Protein AF-A0A7V0JUC5-F1 (afdb_monomer_lite)

Structure (mmCIF, N/CA/C/O backbone):
data_AF-A0A7V0JUC5-F1
#
_entry.id   AF-A0A7V0JUC5-F1
#
loop_
_atom_site.group_PDB
_atom_site.id
_atom_site.type_symbol
_atom_site.label_atom_id
_atom_site.label_alt_id
_atom_site.label_comp_id
_atom_site.label_asym_id
_atom_site.label_entity_id
_atom_site.label_seq_id
_atom_site.pdbx_PDB_ins_code
_atom_site.Cartn_x
_atom_site.Cartn_y
_atom_site.Cartn_z
_atom_site.occupancy
_atom_site.B_iso_or_equiv
_atom_site.auth_seq_id
_atom_site.auth_comp_id
_atom_site.auth_asym_id
_atom_site.auth_atom_id
_atom_site.pdbx_PDB_model_num
ATOM 1 N N . THR A 1 1 ? 14.928 18.840 -6.925 1.00 46.47 1 THR A N 1
ATOM 2 C CA . THR A 1 1 ? 15.058 17.520 -6.277 1.00 46.47 1 THR A CA 1
ATOM 3 C C . THR A 1 1 ? 13.799 16.752 -6.600 1.00 46.47 1 THR A C 1
ATOM 5 O O . THR A 1 1 ? 12.727 17.278 -6.346 1.00 46.47 1 THR A O 1
ATOM 8 N N . GLY A 1 2 ? 13.900 15.600 -7.263 1.00 55.94 2 GLY A N 1
ATOM 9 C CA . GLY A 1 2 ? 12.734 14.747 -7.514 1.00 55.94 2 GLY A CA 1
ATOM 10 C C . GLY A 1 2 ? 12.330 13.999 -6.255 1.00 55.94 2 GLY A C 1
ATOM 11 O O . GLY A 1 2 ? 13.206 13.579 -5.499 1.00 55.94 2 GLY A O 1
ATOM 12 N N . GLU A 1 3 ? 11.032 13.834 -6.033 1.00 72.94 3 GLU A N 1
ATOM 13 C CA . GLU A 1 3 ? 10.501 13.013 -4.949 1.00 72.94 3 GLU A CA 1
ATOM 14 C C . GLU A 1 3 ? 9.962 11.700 -5.525 1.00 72.94 3 GLU A C 1
ATOM 16 O O . GLU A 1 3 ? 9.383 11.653 -6.610 1.00 72.94 3 GLU A O 1
ATOM 21 N N . THR A 1 4 ? 10.206 10.600 -4.817 1.00 83.00 4 THR A N 1
ATOM 22 C CA . THR A 1 4 ? 9.852 9.247 -5.265 1.00 83.00 4 THR A CA 1
ATOM 23 C C . THR A 1 4 ? 8.804 8.638 -4.347 1.00 83.00 4 THR A C 1
ATOM 25 O O . THR A 1 4 ? 8.963 8.672 -3.127 1.00 83.00 4 THR A O 1
ATOM 28 N N . LEU A 1 5 ? 7.780 7.995 -4.914 1.00 87.94 5 LEU A N 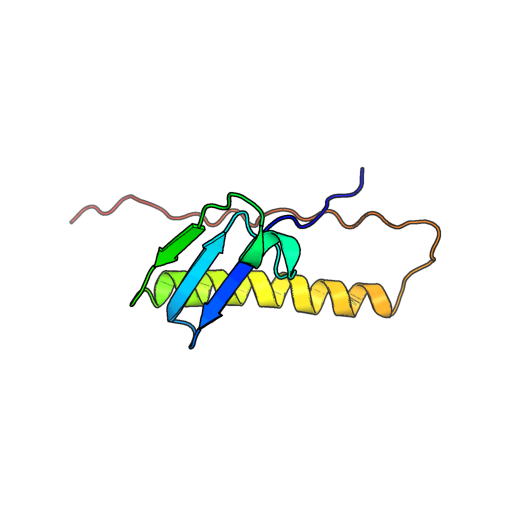1
ATOM 29 C CA . LEU A 1 5 ? 6.821 7.208 -4.139 1.00 87.94 5 LEU A CA 1
ATOM 30 C C . LEU A 1 5 ? 7.452 5.872 -3.709 1.00 87.94 5 LEU A C 1
ATOM 32 O O . LEU A 1 5 ? 7.849 5.074 -4.555 1.00 87.94 5 LEU A O 1
ATOM 36 N N . HIS A 1 6 ? 7.523 5.611 -2.399 1.00 90.69 6 HIS A N 1
ATOM 37 C CA . HIS A 1 6 ? 8.075 4.359 -1.849 1.00 90.69 6 HIS A CA 1
ATOM 38 C C . HIS A 1 6 ? 7.084 3.554 -0.991 1.00 90.69 6 HIS A C 1
ATOM 40 O O . HIS A 1 6 ? 7.452 2.532 -0.402 1.00 90.69 6 HIS A O 1
ATOM 46 N N . ALA A 1 7 ? 5.827 3.992 -0.930 1.00 90.88 7 ALA A N 1
ATOM 47 C CA . ALA A 1 7 ? 4.764 3.274 -0.244 1.00 90.88 7 ALA A CA 1
ATOM 48 C C . ALA A 1 7 ? 4.307 2.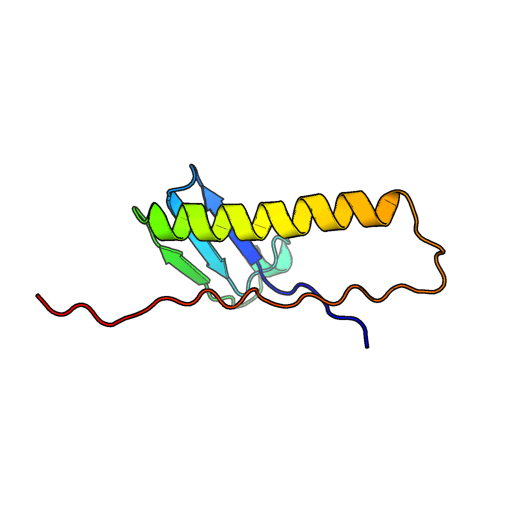061 -1.066 1.00 90.88 7 ALA A C 1
ATOM 50 O O . ALA A 1 7 ? 4.162 2.148 -2.285 1.00 90.88 7 ALA A O 1
ATOM 51 N N . LYS A 1 8 ? 4.050 0.941 -0.387 1.00 95.31 8 LYS A N 1
ATOM 52 C CA . LYS A 1 8 ? 3.338 -0.212 -0.944 1.00 95.31 8 LYS A CA 1
ATOM 53 C C . LYS A 1 8 ? 2.088 -0.377 -0.109 1.00 95.31 8 LYS A C 1
ATOM 55 O O . LYS A 1 8 ? 2.162 -0.772 1.052 1.00 95.31 8 LYS A O 1
ATOM 60 N N . LEU A 1 9 ? 0.987 0.054 -0.702 1.00 96.12 9 LEU A N 1
ATOM 61 C CA . LEU A 1 9 ? -0.306 0.211 -0.066 1.00 96.12 9 LEU A CA 1
ATOM 62 C C . LEU A 1 9 ? -1.314 -0.642 -0.832 1.00 96.12 9 LEU A C 1
ATOM 64 O O . LEU A 1 9 ? -1.380 -0.561 -2.058 1.00 96.12 9 LEU A O 1
ATOM 68 N N . LEU A 1 10 ? -2.098 -1.429 -0.104 1.00 96.56 10 LEU A N 1
ATOM 69 C CA . LEU A 1 10 ? -3.302 -2.079 -0.606 1.00 96.56 10 LEU A CA 1
ATOM 70 C C . LEU A 1 10 ? -4.496 -1.532 0.171 1.00 96.56 10 LEU A C 1
ATOM 72 O O . LEU A 1 10 ? -4.426 -1.424 1.393 1.00 96.56 10 LEU A O 1
ATOM 76 N N . VAL A 1 11 ? -5.574 -1.221 -0.541 1.00 96.88 11 VAL A N 1
ATOM 77 C CA . VAL A 1 11 ? -6.880 -0.898 0.037 1.00 96.88 11 VAL A CA 1
ATOM 78 C C . VAL A 1 11 ? -7.880 -1.872 -0.572 1.00 96.88 11 VAL A C 1
ATOM 80 O O . VAL A 1 11 ? -7.904 -2.022 -1.796 1.00 96.88 11 VAL A O 1
ATOM 83 N N . VAL A 1 12 ? -8.666 -2.551 0.258 1.00 97.19 12 VAL A N 1
ATOM 84 C CA . VAL A 1 12 ? -9.692 -3.513 -0.166 1.00 97.19 12 VAL A CA 1
ATOM 85 C C . VAL A 1 12 ? -11.047 -3.015 0.320 1.00 97.19 12 VAL A C 1
ATOM 87 O O . VAL A 1 12 ? -11.195 -2.646 1.482 1.00 97.19 12 VAL A O 1
ATOM 90 N N . ASP A 1 13 ? -12.003 -2.930 -0.607 1.00 96.62 13 ASP A N 1
ATOM 91 C CA . ASP A 1 13 ? -13.392 -2.504 -0.378 1.00 96.62 13 ASP A CA 1
ATOM 92 C C . ASP A 1 13 ? -13.570 -1.148 0.338 1.00 96.62 13 ASP A C 1
ATOM 94 O O . ASP A 1 13 ? -14.647 -0.825 0.826 1.00 96.62 13 ASP A O 1
ATOM 98 N N . GLY A 1 14 ? -12.522 -0.317 0.357 1.00 93.56 14 GLY A N 1
ATOM 99 C CA . GLY A 1 14 ? -12.521 0.973 1.050 1.00 93.56 14 GLY A CA 1
ATOM 100 C C . GLY A 1 14 ? -12.471 0.865 2.578 1.00 93.56 14 GLY A C 1
ATOM 101 O O . GLY A 1 14 ? -12.683 1.871 3.247 1.00 93.56 14 GLY A O 1
A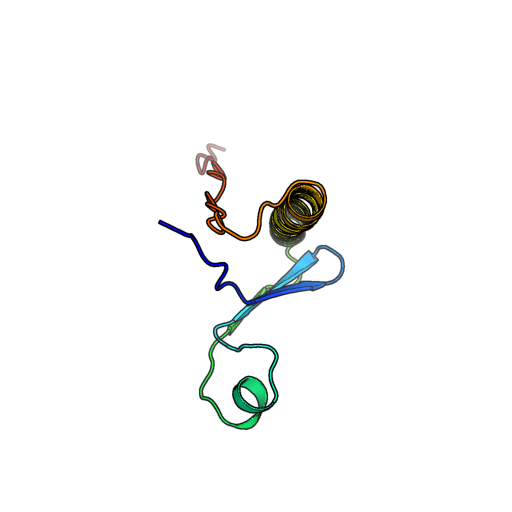TOM 102 N N . GLU A 1 15 ? -12.176 -0.315 3.132 1.00 96.75 15 GLU A N 1
ATOM 103 C CA . GLU A 1 15 ? -12.253 -0.593 4.574 1.00 96.75 15 GLU A CA 1
ATOM 104 C C . GLU A 1 15 ? -10.990 -1.250 5.134 1.00 96.75 15 GLU A C 1
ATOM 106 O O . GLU A 1 15 ? -10.459 -0.804 6.153 1.00 96.75 15 GLU A O 1
ATOM 111 N N . ASP A 1 16 ? -10.474 -2.272 4.457 1.00 98.19 16 ASP A N 1
ATOM 112 C CA . ASP A 1 16 ? -9.268 -2.970 4.888 1.00 98.19 16 ASP A CA 1
ATOM 113 C C . ASP A 1 16 ? -8.042 -2.357 4.218 1.00 98.19 16 ASP A C 1
ATOM 115 O O . ASP A 1 16 ? -8.046 -2.064 3.015 1.00 98.19 16 ASP A O 1
ATOM 119 N N . ILE A 1 17 ? -6.956 -2.203 4.976 1.00 97.88 17 ILE A N 1
ATOM 120 C CA . ILE A 1 17 ? -5.703 -1.672 4.442 1.00 97.88 17 ILE A CA 1
ATOM 121 C C . ILE A 1 17 ? -4.497 -2.538 4.791 1.00 97.88 17 ILE A C 1
ATOM 123 O O . ILE A 1 17 ? -4.420 -3.164 5.849 1.00 97.88 17 ILE A O 1
ATOM 127 N N . MET A 1 18 ? -3.498 -2.511 3.912 1.00 97.56 18 MET A N 1
ATOM 128 C CA . MET A 1 18 ? -2.171 -3.054 4.174 1.00 97.56 18 MET A CA 1
ATOM 129 C C . MET A 1 18 ? -1.102 -2.052 3.766 1.00 97.56 18 MET A C 1
ATOM 131 O O . MET A 1 18 ? -1.116 -1.552 2.642 1.00 97.56 18 MET A O 1
ATOM 135 N N . VAL A 1 19 ? -0.120 -1.841 4.640 1.00 96.44 19 VAL A N 1
ATOM 136 C CA . VAL A 1 19 ? 1.128 -1.147 4.305 1.00 96.44 19 VAL A CA 1
ATOM 137 C C . VAL A 1 19 ? 2.297 -2.080 4.582 1.00 96.44 19 VAL A C 1
ATOM 139 O O . VAL A 1 19 ? 2.387 -2.667 5.661 1.00 96.44 19 VAL A O 1
ATOM 142 N N . SER A 1 20 ? 3.203 -2.221 3.615 1.00 95.25 20 SER A N 1
ATOM 143 C CA . SER A 1 20 ? 4.344 -3.136 3.725 1.00 95.25 20 SER A CA 1
ATOM 144 C C . SER A 1 20 ? 5.652 -2.561 3.189 1.00 95.25 20 SER A C 1
ATOM 146 O O . SER A 1 20 ? 5.664 -1.693 2.316 1.00 95.25 20 SER A O 1
ATOM 148 N N . SER A 1 21 ? 6.775 -3.117 3.652 1.00 94.31 21 SER A N 1
ATOM 149 C CA . SER A 1 21 ? 8.085 -2.942 3.014 1.00 94.31 21 SER A CA 1
ATOM 150 C C . SER A 1 21 ? 8.170 -3.681 1.673 1.00 94.31 21 SER A C 1
ATOM 152 O O . SER A 1 21 ? 8.850 -3.209 0.759 1.00 94.31 21 SER A O 1
ATOM 154 N N . ALA A 1 22 ? 7.408 -4.776 1.535 1.00 92.12 22 ALA A N 1
ATOM 155 C CA . ALA A 1 22 ? 7.400 -5.640 0.362 1.00 92.12 22 ALA A CA 1
ATOM 156 C C . ALA A 1 22 ? 6.973 -4.898 -0.904 1.00 92.12 22 ALA A C 1
ATOM 158 O O . ALA A 1 22 ? 5.844 -4.417 -1.010 1.00 92.12 22 ALA A O 1
ATOM 159 N N . ASN A 1 23 ? 7.853 -4.881 -1.906 1.00 92.94 23 ASN A N 1
ATOM 160 C CA . ASN A 1 23 ? 7.445 -4.591 -3.276 1.00 92.94 23 ASN A CA 1
ATOM 161 C C . ASN A 1 23 ? 6.560 -5.728 -3.800 1.00 92.94 23 ASN A C 1
ATOM 163 O O . ASN A 1 23 ? 6.776 -6.893 -3.466 1.00 92.94 23 ASN A O 1
ATOM 167 N N . TRP A 1 24 ? 5.625 -5.428 -4.701 1.00 88.44 24 TRP A N 1
ATOM 168 C CA . TRP A 1 24 ? 4.819 -6.458 -5.370 1.00 88.44 24 TRP A CA 1
ATOM 169 C C . TRP A 1 24 ? 5.592 -7.104 -6.521 1.00 88.44 24 TRP A C 1
ATOM 171 O O . TRP A 1 24 ? 5.246 -7.007 -7.694 1.00 88.44 24 TRP A O 1
ATOM 181 N N . SER A 1 25 ? 6.694 -7.752 -6.161 1.00 89.25 25 SER A N 1
ATOM 182 C CA . SER A 1 25 ? 7.552 -8.513 -7.058 1.00 89.25 25 SER A CA 1
ATOM 183 C C . SER A 1 25 ? 7.790 -9.901 -6.479 1.00 89.25 25 SER A C 1
ATOM 185 O O . SER A 1 25 ? 7.756 -10.096 -5.263 1.00 89.25 25 SER A O 1
ATOM 187 N N . TYR A 1 26 ? 8.090 -10.863 -7.351 1.00 88.00 26 TYR A N 1
ATOM 188 C CA . TYR A 1 26 ? 8.359 -12.240 -6.941 1.00 88.00 26 TYR A CA 1
ATOM 189 C C . TYR A 1 26 ? 9.430 -12.333 -5.842 1.00 88.00 26 TYR A C 1
ATOM 191 O O . TYR A 1 26 ? 9.257 -13.062 -4.872 1.00 88.00 26 TYR A O 1
ATOM 199 N N . TYR A 1 27 ? 10.521 -11.575 -5.963 1.00 83.75 27 TYR A N 1
ATOM 200 C CA . TYR A 1 27 ? 11.623 -11.634 -5.002 1.00 83.75 27 TYR A CA 1
ATOM 201 C C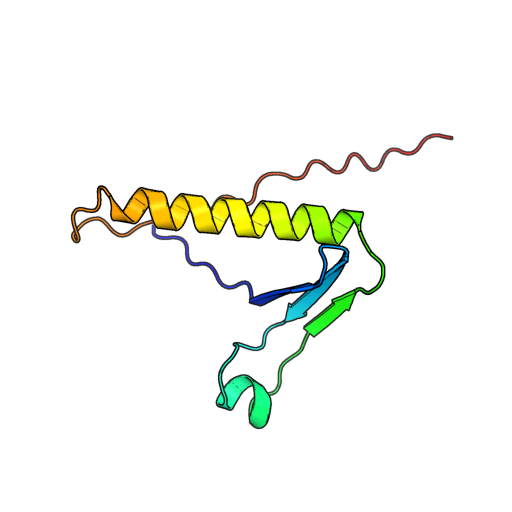 . TYR A 1 27 ? 11.236 -11.095 -3.623 1.00 83.75 27 TYR A C 1
ATOM 203 O O . TYR A 1 27 ? 11.529 -11.754 -2.627 1.00 83.75 27 TYR A O 1
ATOM 211 N N . SER A 1 28 ? 10.537 -9.957 -3.556 1.00 86.31 28 SER A N 1
ATOM 212 C CA . SER A 1 28 ? 10.055 -9.424 -2.275 1.00 86.31 28 SER A CA 1
ATOM 213 C C . SER A 1 28 ? 9.082 -10.382 -1.587 1.00 86.31 28 SER A C 1
ATOM 215 O O . SER A 1 28 ? 9.161 -10.555 -0.381 1.00 86.31 28 SER A O 1
ATOM 217 N N . LEU A 1 29 ? 8.213 -11.058 -2.344 1.00 84.19 29 LEU A N 1
ATOM 218 C CA . LEU A 1 29 ? 7.215 -11.966 -1.771 1.00 84.19 29 LEU A CA 1
ATOM 219 C C . LEU A 1 29 ? 7.766 -13.354 -1.412 1.00 84.19 29 LEU A C 1
ATOM 221 O O . LEU A 1 29 ? 7.264 -13.986 -0.489 1.00 84.19 29 LEU A O 1
ATOM 225 N N . ALA A 1 30 ? 8.761 -13.856 -2.148 1.00 85.19 30 ALA A N 1
ATOM 226 C CA . ALA A 1 30 ? 9.219 -15.241 -2.018 1.00 85.19 30 ALA A CA 1
ATOM 227 C C . ALA A 1 30 ? 10.602 -15.397 -1.372 1.00 85.19 30 ALA A C 1
ATOM 229 O O . ALA A 1 30 ? 10.976 -16.519 -1.028 1.00 85.19 30 ALA A O 1
ATOM 230 N N . ARG A 1 31 ? 11.406 -14.329 -1.285 1.00 84.00 31 ARG A N 1
ATOM 231 C CA . ARG A 1 31 ? 12.826 -14.438 -0.902 1.00 84.00 31 ARG A CA 1
ATOM 232 C C . ARG A 1 31 ? 13.299 -13.402 0.105 1.00 84.00 31 ARG A C 1
ATOM 234 O O . ARG A 1 31 ? 14.175 -13.725 0.903 1.00 84.00 31 ARG A O 1
ATOM 241 N N . ASN A 1 32 ? 12.775 -12.183 0.065 1.00 92.81 32 ASN A N 1
ATOM 242 C CA . ASN A 1 32 ? 13.208 -11.144 0.991 1.00 92.81 32 ASN A CA 1
ATOM 243 C C . ASN A 1 32 ? 12.545 -11.304 2.360 1.00 92.81 32 ASN A C 1
ATOM 245 O O . ASN A 1 32 ? 11.436 -11.822 2.482 1.00 92.81 32 ASN A O 1
ATOM 249 N N . VAL A 1 33 ? 13.225 -10.798 3.387 1.00 92.38 33 VAL A N 1
ATOM 250 C CA . VAL A 1 33 ? 12.595 -10.548 4.682 1.00 92.38 33 VAL A CA 1
ATOM 251 C C . VAL A 1 33 ? 11.878 -9.213 4.580 1.00 92.38 33 VAL A C 1
ATOM 253 O O . VAL A 1 33 ? 12.514 -8.173 4.425 1.00 92.38 33 VAL A O 1
ATOM 256 N N . GLU A 1 34 ? 10.558 -9.261 4.648 1.00 94.12 34 GLU A N 1
ATOM 257 C CA . GLU A 1 34 ? 9.690 -8.097 4.553 1.00 94.12 34 GLU A CA 1
ATOM 258 C C . GLU A 1 34 ? 8.795 -8.030 5.794 1.00 94.12 34 GLU A C 1
ATOM 260 O O . GLU A 1 34 ? 8.501 -9.047 6.426 1.00 94.12 34 GLU A O 1
ATOM 265 N N . ALA A 1 35 ? 8.345 -6.827 6.133 1.00 94.88 35 ALA A N 1
ATOM 266 C CA . ALA A 1 35 ? 7.384 -6.592 7.198 1.00 94.88 35 ALA A CA 1
ATOM 267 C C . ALA A 1 35 ? 6.219 -5.757 6.667 1.00 94.88 35 ALA A C 1
ATOM 269 O O . ALA A 1 35 ? 6.385 -4.892 5.804 1.00 94.88 35 ALA A O 1
ATOM 270 N N . GLY A 1 36 ? 5.028 -6.004 7.192 1.00 94.50 36 GLY A N 1
ATOM 271 C CA . GLY A 1 36 ? 3.842 -5.230 6.865 1.00 94.50 36 GLY A CA 1
ATOM 272 C C . GLY A 1 36 ? 2.808 -5.322 7.968 1.00 94.50 36 GLY A C 1
ATOM 273 O O . GLY A 1 36 ? 2.844 -6.234 8.794 1.00 94.50 36 GLY A O 1
ATOM 274 N N . VAL A 1 37 ? 1.902 -4.354 7.977 1.00 97.44 37 VAL A N 1
ATOM 275 C CA . VAL A 1 37 ? 0.764 -4.302 8.890 1.00 97.44 37 VAL A CA 1
ATOM 276 C C . VAL A 1 37 ? -0.500 -4.343 8.054 1.00 97.44 37 VAL A C 1
ATOM 278 O O . VAL A 1 37 ? -0.618 -3.617 7.065 1.00 97.44 37 VAL A O 1
ATOM 281 N N . VAL A 1 38 ? -1.427 -5.198 8.472 1.00 98.00 38 VAL A N 1
ATOM 282 C CA . VAL A 1 38 ? -2.791 -5.248 7.953 1.00 98.00 38 VAL A CA 1
ATOM 283 C C . VAL A 1 38 ? -3.711 -4.721 9.043 1.00 98.00 38 VAL A C 1
ATOM 285 O O . VAL A 1 38 ? -3.603 -5.141 10.197 1.00 98.00 38 VAL A O 1
ATOM 288 N N . ILE A 1 39 ? -4.595 -3.802 8.677 1.00 98.06 39 ILE A N 1
ATOM 289 C CA . ILE A 1 39 ? -5.647 -3.280 9.545 1.00 98.06 39 ILE A CA 1
ATOM 290 C C . ILE A 1 39 ? -6.968 -3.636 8.878 1.00 98.06 39 ILE A C 1
ATOM 292 O O . ILE A 1 39 ? -7.194 -3.267 7.727 1.00 98.06 39 ILE A O 1
ATOM 296 N N . LEU A 1 40 ? -7.788 -4.392 9.602 1.00 98.19 40 LEU A N 1
ATOM 297 C CA . LEU A 1 40 ? -9.065 -4.906 9.121 1.00 98.19 40 LEU A CA 1
ATOM 298 C C . LEU A 1 40 ? -10.216 -4.161 9.794 1.00 98.19 40 LEU A C 1
ATOM 300 O O . LEU A 1 40 ? -10.114 -3.829 10.978 1.00 98.19 40 LEU A O 1
ATOM 304 N N . GLY A 1 41 ? -11.308 -3.951 9.066 1.00 97.62 41 GLY A N 1
ATOM 305 C CA . GLY A 1 41 ? -12.528 -3.341 9.585 1.00 97.62 41 GLY A CA 1
ATOM 306 C C . GLY A 1 41 ? -12.380 -1.858 9.929 1.00 97.62 41 GLY A C 1
ATOM 307 O O . GLY A 1 41 ? -12.914 -1.411 10.945 1.00 97.62 41 GLY A O 1
ATOM 308 N N . ALA A 1 42 ? -11.586 -1.106 9.157 1.00 98.00 42 ALA A N 1
ATOM 309 C CA . ALA A 1 42 ? -11.214 0.277 9.463 1.00 98.00 42 ALA A CA 1
ATOM 310 C C . ALA A 1 42 ? -11.649 1.257 8.352 1.00 98.00 42 ALA A C 1
ATOM 312 O O . ALA A 1 42 ? -10.796 1.834 7.670 1.00 98.00 42 ALA A O 1
ATOM 313 N N . PRO A 1 43 ? -12.963 1.507 8.184 1.00 96.56 43 PRO A N 1
ATOM 314 C CA . PRO A 1 43 ? -13.509 2.272 7.057 1.00 96.56 43 PRO A CA 1
ATOM 315 C C . PRO A 1 43 ? -12.958 3.697 6.949 1.00 96.56 43 PRO A C 1
ATOM 317 O O . PRO A 1 43 ? -12.674 4.174 5.855 1.00 96.56 43 PRO A O 1
ATOM 320 N N . GLU A 1 44 ? -12.721 4.370 8.074 1.00 97.06 44 GLU A N 1
ATOM 321 C CA . GLU A 1 44 ? -12.152 5.726 8.100 1.00 97.06 44 GLU A CA 1
ATOM 322 C C . GLU A 1 44 ? -10.730 5.758 7.516 1.00 97.06 44 GLU A C 1
ATOM 324 O O . GLU A 1 44 ? -10.351 6.671 6.774 1.00 97.06 44 GLU A O 1
ATOM 329 N N . LEU A 1 45 ? -9.939 4.726 7.823 1.00 96.75 45 LEU A N 1
ATOM 330 C CA . LEU A 1 45 ? -8.569 4.592 7.348 1.00 96.75 45 LEU A CA 1
ATOM 331 C C . LEU A 1 45 ? -8.517 4.095 5.900 1.00 96.75 45 LEU A C 1
ATOM 333 O O . LEU A 1 45 ? -7.663 4.546 5.128 1.00 96.75 45 LEU A O 1
ATOM 337 N N . GLY A 1 46 ? -9.440 3.213 5.521 1.00 97.56 46 GLY A N 1
ATOM 338 C CA . GLY A 1 46 ? -9.646 2.787 4.143 1.00 97.56 46 GLY A CA 1
ATOM 339 C C . GLY A 1 46 ? -10.016 3.960 3.236 1.00 97.56 46 GLY A C 1
ATOM 340 O O . GLY A 1 46 ? -9.348 4.177 2.221 1.00 97.56 46 GLY A O 1
ATOM 341 N N . GLU A 1 47 ? -10.973 4.799 3.641 1.00 95.94 47 GLU A N 1
ATOM 342 C CA . GLU A 1 47 ? -11.370 5.993 2.891 1.00 95.94 47 GLU A CA 1
ATOM 343 C C . GLU A 1 47 ? -10.201 6.979 2.745 1.00 95.94 47 GLU A C 1
ATOM 345 O O . GLU A 1 47 ? -9.909 7.451 1.641 1.00 95.94 47 GLU A O 1
ATOM 350 N N . LEU A 1 48 ? -9.477 7.258 3.834 1.00 96.69 48 LEU A N 1
ATOM 351 C CA . LEU A 1 48 ? -8.298 8.125 3.796 1.00 96.69 48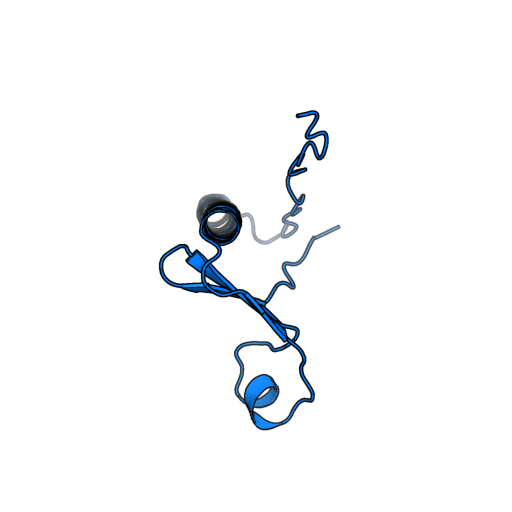 LEU A CA 1
ATOM 352 C C . LEU A 1 48 ? -7.236 7.600 2.817 1.00 96.69 48 LEU A C 1
ATOM 354 O O . LEU A 1 48 ? -6.717 8.358 1.991 1.00 96.69 48 LEU A O 1
ATOM 358 N N . SER A 1 49 ? -6.943 6.304 2.886 1.00 97.00 49 SER A N 1
ATOM 359 C CA . SER A 1 49 ? -5.952 5.641 2.033 1.00 97.00 49 SER A CA 1
ATOM 360 C C . SER A 1 49 ? -6.371 5.647 0.561 1.00 97.00 49 SER A C 1
ATOM 362 O O . SER A 1 49 ? -5.549 5.904 -0.322 1.00 97.00 49 SER A O 1
ATOM 364 N N . GLN A 1 50 ? -7.659 5.442 0.282 1.00 96.56 50 GLN A N 1
ATOM 365 C CA . GLN A 1 50 ? -8.216 5.515 -1.065 1.00 96.56 50 GLN A CA 1
ATOM 366 C C . GLN A 1 50 ? -8.121 6.932 -1.641 1.00 96.56 50 GLN A C 1
ATOM 368 O O . GLN A 1 50 ? -7.715 7.093 -2.795 1.00 96.56 50 GLN A O 1
ATOM 373 N N . ARG A 1 51 ? -8.433 7.974 -0.855 1.00 96.12 51 ARG A N 1
ATOM 374 C CA . ARG A 1 51 ? -8.269 9.372 -1.296 1.00 96.12 51 ARG A CA 1
ATOM 375 C C . ARG A 1 51 ? -6.813 9.688 -1.628 1.00 96.12 51 ARG A C 1
ATOM 377 O O . ARG A 1 51 ? -6.553 10.324 -2.649 1.00 96.12 51 ARG A O 1
ATOM 384 N N . PHE A 1 52 ? -5.869 9.215 -0.814 1.00 94.25 52 PHE A N 1
ATOM 385 C CA . PHE A 1 52 ? -4.439 9.367 -1.088 1.00 94.25 52 PHE A CA 1
ATOM 386 C C . PHE A 1 52 ? -4.031 8.691 -2.406 1.00 94.25 52 PHE A C 1
ATOM 388 O O . PHE A 1 52 ? -3.387 9.320 -3.247 1.00 94.25 52 PHE A O 1
ATOM 395 N N . PHE A 1 53 ? -4.460 7.446 -2.632 1.00 94.25 53 PHE A N 1
ATOM 396 C CA . PHE A 1 53 ? -4.200 6.740 -3.888 1.00 94.25 53 PHE A CA 1
ATOM 397 C C . PHE A 1 53 ? -4.771 7.489 -5.101 1.00 94.25 53 PHE A C 1
ATOM 399 O O . PHE A 1 53 ? -4.051 7.730 -6.070 1.00 94.25 53 PHE A O 1
ATOM 406 N N . LEU A 1 54 ? -6.042 7.901 -5.043 1.00 94.00 54 LEU A N 1
ATOM 407 C CA . LEU A 1 54 ? -6.701 8.612 -6.143 1.00 94.00 54 LEU A CA 1
ATOM 408 C C . LEU A 1 54 ? -6.026 9.953 -6.445 1.00 94.00 54 LEU A C 1
ATOM 410 O O . LEU A 1 54 ? -5.870 10.306 -7.613 1.00 94.00 54 LEU A O 1
ATOM 414 N N . HIS A 1 55 ? -5.566 10.674 -5.419 1.00 91.56 55 HIS A N 1
ATOM 415 C CA . HIS A 1 55 ? -4.791 11.898 -5.605 1.00 91.56 55 HIS A CA 1
ATOM 416 C C . HIS A 1 55 ? -3.529 11.645 -6.445 1.00 91.56 55 HIS A C 1
ATOM 418 O O . HIS A 1 55 ? -3.291 12.349 -7.428 1.00 91.56 55 HIS A O 1
ATOM 424 N N . LEU A 1 56 ? -2.749 10.612 -6.105 1.00 90.38 56 LEU A N 1
ATOM 425 C CA . LEU A 1 56 ? -1.554 10.232 -6.865 1.00 90.38 56 LEU A CA 1
ATOM 426 C C . LEU A 1 56 ? -1.899 9.772 -8.287 1.00 90.38 56 LEU A C 1
ATOM 428 O O . LEU A 1 56 ? -1.217 10.155 -9.237 1.00 90.38 56 LEU A O 1
ATOM 432 N N . TRP A 1 57 ? -2.968 8.990 -8.438 1.00 88.62 57 TRP A N 1
ATOM 433 C CA . TRP A 1 57 ? -3.418 8.454 -9.722 1.00 88.62 57 TRP A CA 1
ATOM 434 C C . TRP A 1 57 ? -3.807 9.560 -10.708 1.00 88.62 57 TRP A C 1
ATOM 436 O O . TRP A 1 57 ? -3.324 9.596 -11.840 1.00 88.62 57 TRP A O 1
ATOM 446 N N . HIS A 1 58 ? -4.636 10.508 -10.265 1.00 89.94 58 HIS A N 1
ATOM 447 C CA . HIS A 1 58 ? -5.036 11.651 -11.085 1.00 89.94 58 HIS A CA 1
ATOM 448 C C . HIS A 1 58 ? -3.853 12.557 -11.417 1.00 89.94 58 HIS A C 1
ATOM 450 O O . HIS A 1 58 ? -3.747 13.045 -12.543 1.00 89.94 58 HIS A O 1
ATOM 456 N N . ARG A 1 59 ? -2.929 12.744 -10.470 1.00 84.69 59 ARG A N 1
ATOM 457 C CA . ARG A 1 59 ? -1.729 13.545 -10.705 1.00 84.69 59 ARG A CA 1
ATOM 458 C C . ARG A 1 59 ? -0.831 12.912 -11.770 1.00 84.69 59 ARG A C 1
ATOM 460 O O . ARG A 1 59 ? -0.429 13.613 -12.693 1.00 84.69 59 ARG A O 1
ATOM 467 N N . ALA A 1 60 ? -0.589 11.604 -11.697 1.00 82.19 60 ALA A N 1
ATOM 468 C CA . ALA A 1 60 ? 0.192 10.881 -12.700 1.00 82.19 60 ALA A CA 1
ATOM 469 C C . ALA A 1 60 ? -0.425 10.996 -14.105 1.00 82.19 60 ALA A C 1
ATOM 471 O O . ALA A 1 60 ? 0.301 11.235 -15.072 1.00 82.19 60 ALA A O 1
ATOM 472 N N . ALA A 1 61 ? -1.756 10.908 -14.205 1.00 77.94 61 ALA A N 1
ATOM 473 C CA . ALA A 1 61 ? -2.476 11.104 -15.462 1.00 77.94 61 ALA A CA 1
ATOM 474 C C . ALA A 1 61 ? -2.311 12.533 -16.014 1.00 77.94 61 ALA A C 1
ATOM 476 O O . ALA A 1 61 ? -2.101 12.701 -17.210 1.00 77.94 61 ALA A O 1
ATOM 477 N N . SER A 1 62 ? -2.338 13.554 -15.150 1.00 70.75 62 SER A N 1
ATOM 478 C CA . SER A 1 62 ? -2.192 14.956 -15.569 1.00 70.75 62 SER A CA 1
ATOM 479 C C . SER A 1 62 ? -0.785 15.332 -16.050 1.00 70.75 62 SER A C 1
ATOM 481 O O . SER A 1 62 ? -0.650 16.177 -16.928 1.00 70.75 62 SER A O 1
ATOM 483 N N . THR A 1 63 ? 0.271 14.691 -15.536 1.00 59.09 63 THR A N 1
ATOM 484 C CA . THR A 1 63 ? 1.638 14.885 -16.058 1.00 59.09 63 THR A CA 1
ATOM 485 C C . THR A 1 63 ? 1.825 14.292 -17.453 1.00 59.09 63 THR A C 1
ATOM 487 O O . THR A 1 63 ? 2.599 14.831 -18.233 1.00 59.09 63 THR A O 1
ATOM 490 N N . ALA A 1 64 ? 1.093 13.234 -17.814 1.00 56.06 64 ALA A N 1
ATOM 491 C CA . ALA A 1 64 ? 1.247 12.575 -19.113 1.00 56.06 64 ALA A CA 1
ATOM 492 C C . ALA A 1 64 ? 0.789 13.435 -20.311 1.00 56.06 64 ALA A C 1
ATOM 494 O O . ALA A 1 64 ? 1.224 13.189 -21.433 1.00 56.06 64 ALA A O 1
ATOM 495 N N . GLU A 1 65 ? -0.057 14.447 -20.090 1.00 51.16 65 GLU A N 1
ATOM 496 C CA . GLU A 1 65 ? -0.566 15.329 -21.152 1.00 51.16 65 GLU A CA 1
ATOM 497 C C . GLU A 1 65 ? 0.323 16.561 -21.425 1.00 51.16 65 GLU A C 1
ATOM 499 O O . GLU A 1 65 ? 0.068 17.287 -22.385 1.00 51.16 65 GLU A O 1
ATOM 504 N N . GLY A 1 66 ? 1.382 16.798 -20.635 1.00 50.91 66 GLY A N 1
ATOM 505 C CA . GLY A 1 66 ? 2.202 18.016 -20.733 1.00 50.91 66 GLY A CA 1
ATOM 506 C C . GLY A 1 66 ? 3.716 17.853 -20.562 1.00 50.91 66 GLY A C 1
ATOM 507 O O . GLY A 1 66 ? 4.393 18.869 -20.415 1.00 50.91 66 GLY A O 1
ATOM 508 N N . ASP A 1 67 ? 4.262 16.633 -20.557 1.00 47.34 67 ASP A N 1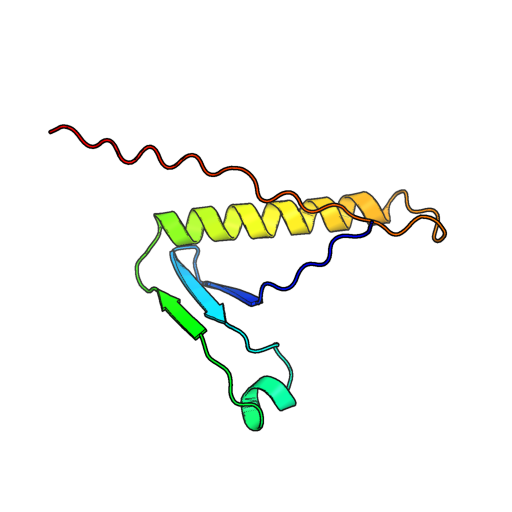
ATOM 509 C CA . ASP A 1 67 ? 5.661 16.414 -20.158 1.00 47.34 67 ASP A CA 1
ATOM 510 C C . ASP A 1 67 ? 6.677 16.636 -21.300 1.00 47.34 67 ASP A C 1
ATOM 512 O O . ASP A 1 67 ? 6.713 15.904 -22.293 1.00 47.34 67 ASP A O 1
ATOM 516 N N . ASP A 1 68 ? 7.548 17.634 -21.121 1.00 48.53 68 ASP A N 1
ATOM 517 C CA . ASP A 1 68 ? 8.868 17.694 -21.757 1.00 48.53 68 ASP A CA 1
ATOM 518 C C . ASP A 1 68 ? 9.792 16.711 -21.006 1.00 48.53 68 ASP A C 1
ATOM 520 O O . ASP A 1 68 ? 10.034 16.896 -19.808 1.00 48.53 68 ASP A O 1
ATOM 524 N N . PRO A 1 69 ? 10.356 15.688 -21.679 1.00 45.78 69 PRO A N 1
ATOM 525 C CA . PRO A 1 69 ? 11.129 14.615 -21.047 1.00 45.78 69 PRO A CA 1
ATOM 526 C C . PRO A 1 69 ? 12.426 15.069 -20.350 1.00 45.78 69 PRO A C 1
ATOM 528 O O . PRO A 1 69 ? 13.117 14.246 -19.748 1.00 45.78 69 PRO A O 1
ATOM 531 N N . SER A 1 70 ? 12.790 16.353 -20.417 1.00 48.47 70 SER A N 1
ATOM 532 C CA . SER A 1 70 ? 13.985 16.906 -19.772 1.00 48.47 70 SER A CA 1
ATOM 533 C C . SER A 1 70 ? 13.793 17.370 -18.316 1.00 48.47 70 SER A C 1
ATOM 535 O O . SER A 1 70 ? 14.785 17.669 -17.649 1.00 48.47 70 SER A O 1
ATOM 537 N N . GLN A 1 71 ? 12.562 17.413 -17.787 1.00 43.28 71 GLN A N 1
ATOM 538 C CA . GLN A 1 71 ? 12.244 18.023 -16.479 1.00 43.28 71 GLN A CA 1
ATOM 539 C C . GLN A 1 71 ? 11.497 17.063 -15.529 1.00 43.28 71 GLN A C 1
ATOM 541 O O . GLN A 1 71 ? 10.528 17.430 -14.872 1.00 43.28 71 GLN A O 1
ATOM 546 N N . GLY A 1 72 ? 11.950 15.816 -15.411 1.00 41.00 72 GLY A N 1
ATOM 547 C CA . GLY A 1 72 ? 11.311 14.836 -14.530 1.00 41.00 72 GLY A CA 1
ATOM 548 C C . GLY A 1 72 ? 11.599 15.072 -13.047 1.00 41.00 72 GLY A C 1
ATOM 549 O O . GLY A 1 72 ? 12.508 14.445 -12.524 1.00 41.00 72 GLY A O 1
ATOM 550 N N . HIS A 1 73 ? 10.824 15.905 -12.346 1.00 40.12 73 HIS A N 1
ATOM 551 C CA . HIS A 1 73 ? 10.791 15.936 -10.874 1.00 40.12 73 HIS A CA 1
ATOM 552 C C . HIS A 1 73 ? 9.366 16.211 -10.359 1.00 40.12 73 HIS A C 1
ATOM 554 O O . HIS A 1 73 ? 8.982 17.356 -10.123 1.00 40.12 73 HIS A O 1
ATOM 560 N N . ALA A 1 74 ? 8.583 15.155 -10.127 1.00 40.03 74 ALA A N 1
ATOM 561 C CA . ALA A 1 74 ? 7.365 15.265 -9.330 1.00 40.03 74 ALA A CA 1
ATOM 562 C C . ALA A 1 74 ? 7.738 15.399 -7.842 1.00 40.03 74 ALA A C 1
ATOM 564 O O . ALA A 1 74 ? 8.500 14.592 -7.319 1.00 40.03 74 ALA A O 1
ATOM 565 N N . VAL A 1 75 ? 7.217 16.434 -7.182 1.00 41.84 75 VAL A N 1
ATOM 566 C CA . VAL A 1 75 ? 7.279 16.656 -5.727 1.00 41.84 75 VAL A CA 1
ATOM 567 C C . VAL A 1 75 ? 5.944 16.153 -5.146 1.00 41.84 75 VAL A C 1
ATOM 569 O O . VAL A 1 75 ? 4.879 16.626 -5.549 1.00 41.84 75 VAL A O 1
ATOM 572 N N . ILE A 1 76 ? 5.998 15.136 -4.288 1.00 47.03 76 ILE A N 1
ATOM 573 C CA . ILE A 1 76 ? 4.930 14.501 -3.512 1.00 47.03 76 ILE A CA 1
ATOM 574 C C . ILE A 1 76 ? 4.968 15.043 -2.068 1.00 47.03 76 ILE A C 1
ATOM 576 O O . ILE A 1 76 ? 5.566 14.456 -1.166 1.00 47.03 76 ILE A O 1
ATOM 580 N N . GLY A 1 77 ? 4.239 16.133 -1.827 1.00 33.38 77 GLY A N 1
ATOM 581 C CA . GLY A 1 77 ? 3.855 16.516 -0.470 1.00 33.38 77 GLY A CA 1
ATOM 582 C C . GLY A 1 77 ? 2.792 15.553 0.062 1.00 33.38 77 GLY A C 1
ATOM 583 O O . GLY A 1 77 ? 1.753 15.364 -0.572 1.00 33.38 77 GLY A O 1
ATOM 584 N N . VAL A 1 78 ? 3.040 14.941 1.220 1.00 37.72 78 VAL A N 1
ATOM 585 C CA . VAL A 1 78 ? 1.984 14.287 2.005 1.00 37.72 78 VAL A CA 1
ATOM 586 C C . VAL A 1 78 ? 1.033 15.401 2.458 1.00 37.72 78 VAL A C 1
ATOM 588 O O . VAL A 1 78 ? 1.514 16.353 3.072 1.00 37.72 78 VAL A O 1
ATOM 591 N N . PRO A 1 79 ? -0.274 15.364 2.138 1.00 35.09 79 PRO A N 1
ATOM 592 C CA . PRO A 1 79 ? -1.191 16.343 2.703 1.00 35.09 79 PRO A CA 1
ATOM 593 C C . PRO A 1 79 ? -1.180 16.187 4.226 1.00 35.09 79 PRO A C 1
ATOM 595 O O . PRO A 1 79 ? -1.311 15.067 4.721 1.00 35.09 79 PRO A O 1
ATOM 598 N N . ASP A 1 80 ? -1.016 17.292 4.957 1.00 34.41 80 ASP A N 1
ATOM 599 C CA . ASP A 1 80 ? -1.234 17.333 6.403 1.00 34.41 80 ASP A CA 1
ATOM 600 C C . ASP A 1 80 ? -2.673 16.887 6.680 1.00 34.41 80 ASP A C 1
ATOM 602 O O . ASP A 1 80 ? -3.635 17.645 6.529 1.00 34.41 80 ASP A O 1
ATOM 606 N N . VAL A 1 81 ? -2.836 15.618 7.046 1.00 43.12 81 VAL A N 1
ATOM 607 C CA . VAL A 1 81 ? -4.084 15.115 7.607 1.00 43.12 81 VAL A CA 1
ATOM 608 C C . VAL A 1 81 ? -4.082 15.578 9.055 1.00 43.12 81 VAL A C 1
ATOM 610 O O . VAL A 1 81 ? -3.559 14.903 9.939 1.00 43.12 81 VAL A O 1
ATOM 613 N N . GLY A 1 82 ? -4.606 16.780 9.284 1.00 35.00 82 GLY A N 1
ATOM 614 C CA . GLY A 1 82 ? -4.879 17.294 10.619 1.00 35.00 82 GLY A CA 1
ATOM 615 C C . GLY A 1 82 ? -5.943 16.437 11.300 1.00 35.00 82 GLY A C 1
ATOM 616 O O . GLY A 1 82 ? -7.123 16.766 11.256 1.00 35.00 82 GLY A O 1
ATOM 617 N N . CYS A 1 83 ? -5.533 15.324 11.907 1.00 40.97 83 CYS A N 1
ATOM 618 C CA . CYS A 1 83 ? -6.336 14.639 12.908 1.00 40.97 83 CYS A CA 1
ATOM 619 C C . CYS A 1 83 ? -6.234 15.450 14.203 1.00 40.97 83 CYS A C 1
ATOM 621 O O . CYS A 1 83 ? -5.255 15.332 14.940 1.00 40.97 83 CYS A O 1
ATOM 623 N N . ASP A 1 84 ? -7.228 16.300 14.456 1.00 39.22 84 ASP A N 1
ATOM 624 C CA . ASP A 1 84 ? -7.429 16.932 15.758 1.00 39.22 84 ASP A CA 1
ATOM 625 C C . ASP A 1 84 ? -7.825 15.850 16.773 1.00 39.22 84 ASP A C 1
ATOM 627 O O . ASP A 1 84 ? -8.975 15.421 16.859 1.00 39.22 84 ASP A O 1
ATOM 631 N N . LEU A 1 85 ? -6.828 15.343 17.496 1.00 43.03 85 LEU A N 1
ATOM 632 C CA . LEU A 1 85 ? -7.012 14.470 18.650 1.00 43.03 85 LEU A CA 1
ATOM 633 C C . LEU A 1 85 ? -7.252 15.328 19.899 1.00 43.03 85 LEU A C 1
ATOM 635 O O . LEU A 1 85 ? -6.446 15.320 20.827 1.00 43.03 85 LEU A O 1
ATOM 639 N N . THR A 1 86 ? -8.366 16.057 19.939 1.00 39.53 86 THR A N 1
ATOM 640 C CA . THR A 1 86 ? -8.914 16.610 21.184 1.00 39.53 86 THR A CA 1
ATOM 641 C C . THR A 1 86 ? -10.386 16.225 21.325 1.00 39.53 86 THR A C 1
ATOM 643 O O . THR A 1 86 ? -11.311 17.006 21.135 1.00 39.53 86 THR A O 1
ATOM 646 N N . GLY A 1 87 ? -10.611 14.953 21.657 1.00 35.12 87 GLY A N 1
ATOM 647 C CA . GLY A 1 87 ? -11.886 14.510 22.207 1.00 35.12 87 GLY A CA 1
ATOM 648 C C . GLY A 1 87 ? -11.990 14.945 23.666 1.00 35.12 87 GLY A C 1
ATOM 649 O O . GLY A 1 87 ? -11.470 14.259 24.543 1.00 35.12 87 GLY A O 1
ATOM 650 N N . GLU A 1 88 ? -12.645 16.077 23.920 1.00 39.62 88 GLU A N 1
ATOM 651 C CA . GLU A 1 88 ? -13.293 16.336 25.207 1.00 39.62 88 GLU A CA 1
ATOM 652 C C . GLU A 1 88 ? -14.743 15.841 25.133 1.00 39.62 88 GLU A C 1
ATOM 654 O O . GLU A 1 88 ? -15.507 16.234 24.248 1.00 39.62 88 GLU A O 1
ATOM 659 N N . GLY A 1 89 ? -15.098 14.959 26.068 1.00 37.59 89 GLY A N 1
ATOM 660 C CA . GLY A 1 89 ? -16.431 14.393 26.267 1.00 37.59 89 GLY A CA 1
ATOM 661 C C . GLY A 1 89 ? -16.425 13.372 27.390 1.00 37.59 89 GLY A C 1
ATOM 662 O O . GLY A 1 89 ? -15.951 12.246 27.133 1.00 37.59 89 GLY A O 1
#

pLDDT: mean 76.29, std 23.78, range [33.38, 98.19]

Sequence (89 aa):
TGETLHAKLLVVDGEDIMVSSANWSYYSLARNVEAGVVILGAPELGELSQRFFLHLWHRAASTAEGDDPSQGHAVIGVPDVGCDLTGEG

Foldseek 3Di:
DADDDQWDWDADPLAKIKTKNADPDPCSVPPDDIDMDIDGRHNVVSVVVVVVVVVVVVVVVVCVVPDDPPDDHDDDDDPPPPPPPDDDD

Secondary structure (DSSP, 8-state):
-------EEEEETTTEEEEES--SSHHHHHTS---EEEE-S-HHHHHHHHHHHHHHHHHHHHHHTT--TT------PPP----------

Radius of gyration: 16.45 Å; chains: 1; bounding box: 32×33×48 Å